Protein AF-A0A9D0CEQ3-F1 (afdb_monomer_lite)

Sequence (145 aa):
YLTNTSFLLAFLAFFGIQLQGTLYNYYYVILRNRFEGDTTSRIFENTTPKALPGENQKIVNSLFFLYQLLYGVFDKIIYALDKEAPKAKRFPKWFMTLISTFGLGFQLLIISLLLVLRLKEWIIPFFIGYTLLVFVFIFIRKVFV

Radius of gyration: 17.23 Å; chains: 1; bounding box: 45×39×46 Å

Secondary structure (DSSP, 8-state):
------HHHHHHHHHHHHHHHHHHHHHHHHHHHHTT---SS-S---SPPPPPTT--HHHHHHHHHHHHHHHHHHHHHHHHH-TTGGG-S---HHHHHHHGGGSHHHHHHHHHHHHHTT-GGGHHHHHHHHHHHHHHHHHHHHHH-

Structure (mmCIF, N/CA/C/O backbone):
data_AF-A0A9D0CEQ3-F1
#
_entry.id   AF-A0A9D0CEQ3-F1
#
loop_
_atom_site.group_PDB
_atom_site.id
_atom_site.type_symbol
_atom_site.label_atom_id
_atom_site.label_alt_id
_atom_site.label_comp_id
_atom_site.label_asym_id
_atom_site.label_entity_id
_atom_site.label_seq_id
_atom_site.pdbx_PDB_ins_code
_atom_site.Cartn_x
_atom_site.Cartn_y
_atom_site.Cartn_z
_atom_site.occupancy
_atom_site.B_iso_or_equiv
_atom_site.auth_seq_id
_atom_site.auth_comp_id
_atom_site.auth_asym_id
_atom_site.auth_atom_id
_atom_site.pdbx_PDB_model_num
ATOM 1 N N . TYR A 1 1 ? -13.639 10.649 26.540 1.00 48.50 1 TYR A N 1
ATOM 2 C CA . TYR A 1 1 ? -13.323 9.588 25.563 1.00 48.50 1 TYR A CA 1
ATOM 3 C C . TYR A 1 1 ? -14.455 9.505 24.545 1.00 48.50 1 TYR A C 1
ATOM 5 O O . TYR A 1 1 ? -15.588 9.311 24.955 1.00 48.50 1 TYR A O 1
ATOM 13 N N . LEU A 1 2 ? -14.189 9.745 23.252 1.00 54.75 2 LEU A N 1
ATOM 14 C CA . LEU A 1 2 ? -15.218 9.771 22.186 1.00 54.75 2 LEU A CA 1
ATOM 15 C C . LEU A 1 2 ? -15.614 8.371 21.670 1.00 54.75 2 LEU A C 1
ATOM 17 O O . LEU A 1 2 ? -16.651 8.244 21.011 1.00 54.75 2 LEU A O 1
ATOM 21 N N . THR A 1 3 ? -14.803 7.358 21.985 1.00 60.53 3 THR A N 1
ATOM 22 C CA . THR A 1 3 ? -14.986 5.932 21.674 1.00 60.53 3 THR A CA 1
ATOM 23 C C . THR A 1 3 ? -14.192 5.104 22.691 1.00 60.53 3 THR A C 1
ATOM 25 O O . THR A 1 3 ? -13.082 5.485 23.058 1.00 60.53 3 THR A O 1
ATOM 28 N N . ASN A 1 4 ? -14.748 3.980 23.150 1.00 67.31 4 ASN A N 1
ATOM 29 C CA . ASN A 1 4 ? -14.130 3.082 24.141 1.00 67.31 4 ASN A CA 1
ATOM 30 C C . ASN A 1 4 ? -13.251 2.002 23.471 1.00 67.31 4 ASN A C 1
ATOM 32 O O . ASN A 1 4 ? -13.170 0.861 23.922 1.00 67.31 4 ASN A O 1
ATOM 36 N N . THR A 1 5 ? -12.667 2.330 22.316 1.00 73.88 5 THR A N 1
ATOM 37 C CA . THR A 1 5 ? -11.969 1.357 21.476 1.00 73.88 5 THR A CA 1
ATOM 38 C C . THR A 1 5 ? -10.577 1.081 22.026 1.00 73.88 5 THR A C 1
ATOM 40 O O . THR A 1 5 ? -9.806 2.004 22.276 1.00 73.88 5 THR A O 1
ATOM 43 N N . SER A 1 6 ? -10.244 -0.202 22.182 1.00 86.56 6 SER A N 1
ATOM 44 C CA . SER A 1 6 ? -8.914 -0.631 22.614 1.00 86.56 6 SER A CA 1
ATOM 45 C C . SER A 1 6 ? -7.830 -0.094 21.676 1.00 86.56 6 SER A C 1
ATOM 47 O O . SER A 1 6 ? -7.941 -0.221 20.453 1.00 86.56 6 SER A O 1
ATOM 49 N N . PHE A 1 7 ? -6.749 0.441 22.250 1.00 87.25 7 PHE A N 1
ATOM 50 C CA . PHE A 1 7 ? -5.559 0.866 21.506 1.00 87.25 7 PHE A CA 1
ATOM 51 C C . PHE A 1 7 ? -5.022 -0.236 20.581 1.00 87.25 7 PHE A C 1
ATOM 53 O O . PHE A 1 7 ? -4.555 0.059 19.483 1.00 87.25 7 PHE A O 1
ATOM 60 N N . LEU A 1 8 ? -5.157 -1.506 20.979 1.00 90.44 8 LEU A N 1
ATOM 61 C CA . LEU A 1 8 ? -4.754 -2.645 20.157 1.00 90.44 8 LEU A CA 1
ATOM 62 C C . LEU A 1 8 ? -5.568 -2.739 18.859 1.00 90.44 8 LEU A C 1
ATOM 64 O O . LEU A 1 8 ? -5.005 -2.968 17.794 1.00 90.44 8 LEU A O 1
ATOM 68 N N . LEU A 1 9 ? -6.885 -2.528 18.927 1.00 91.06 9 LEU A N 1
ATOM 69 C CA . LEU A 1 9 ? -7.754 -2.563 17.747 1.00 91.06 9 LEU A CA 1
ATOM 70 C C . LEU A 1 9 ? -7.467 -1.388 16.810 1.00 91.06 9 LEU A C 1
ATOM 72 O O . LEU A 1 9 ? -7.466 -1.562 15.595 1.00 91.06 9 LEU A O 1
ATOM 76 N N . ALA A 1 10 ? -7.172 -0.211 17.365 1.00 91.56 10 ALA A N 1
ATOM 77 C CA . ALA A 1 10 ? -6.747 0.937 16.570 1.00 91.56 10 ALA A CA 1
ATOM 78 C C . ALA A 1 10 ? -5.421 0.658 15.843 1.00 91.56 10 ALA A C 1
ATOM 80 O O . ALA A 1 10 ? -5.307 0.936 14.650 1.00 91.56 10 ALA A O 1
ATOM 81 N N . PHE A 1 11 ? -4.449 0.046 16.528 1.00 93.19 11 PHE A N 1
ATOM 82 C CA . PHE A 1 11 ? -3.184 -0.362 15.917 1.00 93.19 11 PHE A CA 1
ATOM 83 C C . PHE A 1 11 ? -3.383 -1.412 14.815 1.00 93.19 11 PHE A C 1
ATOM 85 O O . PHE A 1 11 ? -2.815 -1.277 13.735 1.00 93.19 11 PHE A O 1
ATOM 92 N N . LEU A 1 12 ? -4.232 -2.420 15.043 1.00 94.19 12 LEU A N 1
ATOM 93 C CA . LEU A 1 12 ? -4.562 -3.431 14.032 1.00 94.19 12 LEU A CA 1
ATOM 94 C C . LEU A 1 12 ? -5.252 -2.824 12.806 1.00 94.19 12 LEU A C 1
ATOM 96 O O . LEU A 1 12 ? -4.898 -3.165 11.680 1.00 94.19 12 LEU A O 1
ATOM 100 N N . ALA A 1 13 ? -6.201 -1.907 13.002 1.00 94.62 13 ALA A N 1
ATOM 101 C CA . ALA A 1 13 ? -6.850 -1.205 11.898 1.00 94.62 13 ALA A CA 1
ATOM 102 C C . ALA A 1 13 ? -5.858 -0.337 11.116 1.00 94.62 13 ALA A C 1
ATOM 104 O O . ALA A 1 13 ? -5.871 -0.362 9.888 1.00 94.62 13 ALA A O 1
ATOM 105 N N . PHE A 1 14 ? -4.967 0.380 11.808 1.00 94.50 14 PHE A N 1
ATOM 106 C CA . PHE A 1 14 ? -3.899 1.149 11.171 1.00 94.50 14 PHE A CA 1
ATOM 107 C C . PHE A 1 14 ? -2.987 0.248 10.334 1.00 94.50 14 PHE A C 1
ATOM 109 O O . PHE A 1 14 ? -2.769 0.519 9.156 1.00 94.50 14 PHE A O 1
ATOM 116 N N . PHE A 1 15 ? -2.511 -0.855 10.913 1.00 95.12 15 PHE A N 1
ATOM 117 C CA . PHE A 1 15 ? -1.677 -1.826 10.210 1.00 95.12 15 PHE A CA 1
ATOM 118 C C . PHE A 1 15 ? -2.395 -2.397 8.978 1.00 95.12 15 PHE A C 1
ATOM 120 O O . PHE A 1 15 ? -1.807 -2.502 7.904 1.00 95.12 15 PHE A O 1
ATOM 127 N N . GLY A 1 16 ? -3.683 -2.714 9.117 1.00 95.62 16 GLY A N 1
ATOM 128 C CA . GLY A 1 16 ? -4.530 -3.202 8.036 1.00 95.62 16 GLY A CA 1
ATOM 129 C C . GLY A 1 16 ? -4.698 -2.204 6.892 1.00 95.62 16 GLY A C 1
ATOM 130 O O . GLY A 1 16 ? -4.491 -2.563 5.735 1.00 95.62 16 GLY A O 1
ATOM 131 N N . ILE A 1 17 ? -5.005 -0.941 7.202 1.00 95.50 17 ILE A N 1
ATOM 132 C CA . ILE A 1 17 ? -5.122 0.145 6.213 1.00 95.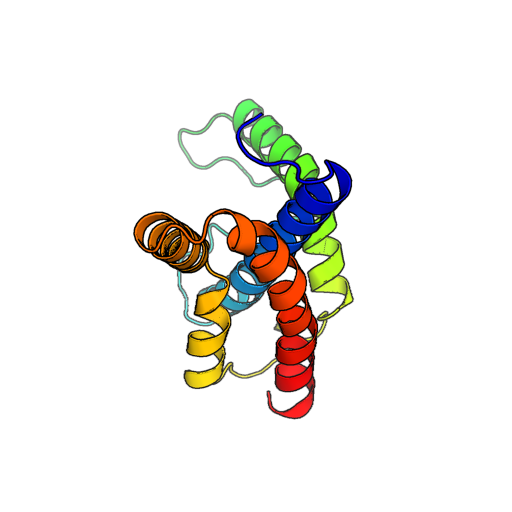50 17 ILE A CA 1
ATOM 133 C C . ILE A 1 17 ? -3.812 0.325 5.446 1.00 95.50 17 ILE A C 1
ATOM 135 O O . ILE A 1 17 ? -3.846 0.445 4.219 1.00 95.50 17 ILE A O 1
ATOM 139 N N . GLN A 1 18 ? -2.672 0.299 6.145 1.00 95.81 18 GLN A N 1
ATOM 140 C CA . GLN A 1 18 ? -1.364 0.413 5.499 1.00 95.81 18 GLN A CA 1
ATOM 141 C C . GLN A 1 18 ? -1.087 -0.770 4.577 1.00 95.81 18 GLN A C 1
ATOM 143 O O . GLN A 1 18 ? -0.689 -0.578 3.432 1.00 95.81 18 GLN A O 1
ATOM 148 N N . LEU A 1 19 ? -1.384 -1.992 5.021 1.00 95.62 19 LEU A N 1
ATOM 149 C CA . LEU A 1 19 ? -1.204 -3.187 4.201 1.00 95.62 19 LEU A CA 1
ATOM 150 C C . LEU A 1 19 ? -2.085 -3.168 2.937 1.00 95.62 19 LEU A C 1
ATOM 152 O O . LEU A 1 19 ? -1.614 -3.505 1.851 1.00 95.62 19 LEU A O 1
ATOM 156 N N . GLN A 1 20 ? -3.346 -2.744 3.066 1.00 96.75 20 GLN A N 1
ATOM 157 C CA . GLN A 1 20 ? -4.271 -2.558 1.942 1.00 96.75 20 GLN A CA 1
ATOM 158 C C . GLN A 1 20 ? -3.723 -1.535 0.937 1.00 96.75 20 GLN A C 1
ATOM 160 O O . GLN A 1 20 ? -3.633 -1.826 -0.258 1.00 96.75 20 GLN A O 1
ATOM 165 N N . GLY A 1 21 ? -3.308 -0.361 1.424 1.00 95.31 21 GLY A N 1
ATOM 166 C CA . GLY A 1 21 ? -2.748 0.708 0.597 1.00 95.31 21 GLY A CA 1
ATOM 167 C C . GLY A 1 21 ? -1.463 0.284 -0.115 1.00 95.31 21 GLY A C 1
ATOM 168 O O . GLY A 1 21 ? -1.292 0.565 -1.303 1.00 95.31 21 GLY A O 1
ATOM 169 N N . THR A 1 22 ? -0.591 -0.468 0.559 1.00 94.62 22 THR A N 1
ATOM 170 C CA . THR A 1 22 ? 0.616 -1.028 -0.058 1.00 94.62 22 THR A CA 1
ATOM 171 C C . THR A 1 22 ? 0.281 -2.035 -1.155 1.00 94.62 22 THR A C 1
ATOM 173 O O . THR A 1 22 ? 0.906 -1.984 -2.212 1.00 94.62 22 THR A O 1
ATOM 176 N N . LEU A 1 23 ? -0.722 -2.907 -0.980 1.00 94.88 23 LEU A N 1
ATOM 177 C CA . LEU A 1 23 ? -1.151 -3.821 -2.050 1.00 94.88 23 LEU A CA 1
ATOM 178 C C . LEU A 1 23 ? -1.659 -3.052 -3.276 1.00 94.88 23 LEU A C 1
ATOM 180 O O . LEU A 1 23 ? -1.275 -3.365 -4.406 1.00 94.88 23 LEU A O 1
ATOM 184 N N . TYR A 1 24 ? -2.498 -2.036 -3.053 1.00 94.75 24 TYR A N 1
ATOM 185 C CA . TYR A 1 24 ? -2.966 -1.144 -4.112 1.00 94.75 24 TYR A CA 1
ATOM 186 C C . TYR A 1 24 ? -1.785 -0.522 -4.864 1.00 94.75 24 TYR A C 1
ATOM 188 O O . TYR A 1 24 ? -1.678 -0.665 -6.085 1.00 94.75 24 TYR A O 1
ATOM 196 N N . ASN A 1 25 ? -0.856 0.100 -4.134 1.00 92.56 25 ASN A N 1
ATOM 197 C CA . ASN A 1 25 ? 0.320 0.732 -4.721 1.00 92.56 25 ASN A CA 1
ATOM 198 C C . ASN A 1 25 ? 1.159 -0.277 -5.506 1.00 92.56 25 ASN A C 1
ATOM 200 O O . ASN A 1 25 ? 1.541 0.009 -6.638 1.00 92.56 25 ASN A O 1
ATOM 204 N N . TYR A 1 26 ? 1.383 -1.471 -4.961 1.00 91.50 26 TYR A N 1
ATOM 205 C CA . TYR A 1 26 ? 2.185 -2.509 -5.594 1.00 91.50 26 TYR A CA 1
ATOM 206 C C . TYR A 1 26 ? 1.665 -2.877 -6.991 1.00 91.50 26 TYR A C 1
ATOM 208 O O . TYR A 1 26 ? 2.407 -2.790 -7.973 1.00 91.50 26 TYR A O 1
ATOM 216 N N . TYR A 1 27 ? 0.373 -3.193 -7.125 1.00 91.50 27 TYR A N 1
ATOM 217 C CA . TYR A 1 27 ? -0.203 -3.537 -8.430 1.00 91.50 27 TYR A CA 1
ATOM 2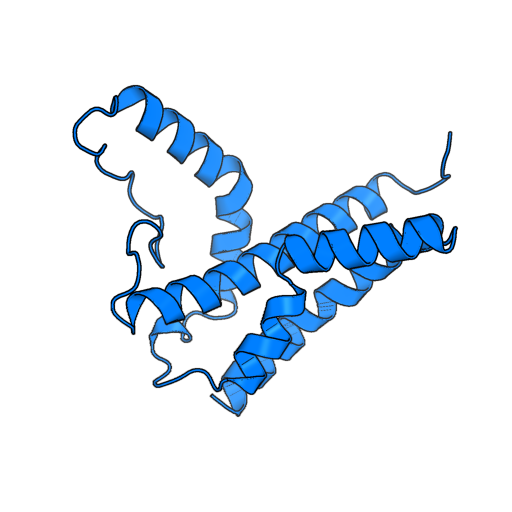18 C C . TYR A 1 27 ? -0.256 -2.352 -9.396 1.00 91.50 27 TYR A C 1
ATOM 220 O O . TYR A 1 27 ? 0.027 -2.515 -10.586 1.00 91.50 27 TYR A O 1
ATOM 228 N N . TYR A 1 28 ? -0.554 -1.146 -8.909 1.00 89.19 28 TYR A N 1
ATOM 229 C CA . TYR A 1 28 ? -0.593 0.049 -9.756 1.00 89.19 28 TYR A CA 1
ATOM 230 C C . TYR A 1 28 ? 0.794 0.514 -10.214 1.00 89.19 28 TYR A C 1
ATOM 232 O O . TYR A 1 28 ? 0.924 1.032 -11.323 1.00 89.19 28 TYR A O 1
ATOM 240 N N . VAL A 1 29 ? 1.845 0.337 -9.410 1.00 87.81 29 VAL A N 1
ATOM 241 C CA . VAL A 1 29 ? 3.233 0.601 -9.827 1.00 87.81 29 VAL A CA 1
ATOM 242 C C . VAL A 1 29 ? 3.654 -0.386 -10.917 1.00 87.81 29 VAL A C 1
ATOM 244 O O . VAL A 1 29 ? 4.227 0.040 -11.922 1.00 87.81 29 VAL A O 1
ATOM 247 N N . ILE A 1 30 ? 3.317 -1.676 -10.781 1.00 87.12 30 ILE A N 1
ATOM 248 C CA . ILE A 1 30 ? 3.582 -2.679 -11.828 1.00 87.12 30 ILE A CA 1
ATOM 249 C C . ILE A 1 30 ? 2.834 -2.318 -13.115 1.00 87.12 30 ILE A C 1
ATOM 251 O O . ILE A 1 30 ? 3.411 -2.390 -14.198 1.00 87.12 30 ILE A O 1
ATOM 255 N N . LEU A 1 31 ? 1.566 -1.908 -13.016 1.00 86.12 31 LEU A N 1
ATOM 256 C CA . LEU A 1 31 ? 0.781 -1.496 -14.178 1.00 86.12 31 LEU A CA 1
ATOM 257 C C . LEU A 1 31 ? 1.415 -0.287 -14.886 1.00 86.12 31 LEU A C 1
ATOM 259 O O . LEU A 1 31 ? 1.622 -0.340 -16.095 1.00 86.12 31 LEU A O 1
ATOM 263 N N . ARG A 1 32 ? 1.766 0.776 -14.149 1.00 83.25 32 ARG A N 1
ATOM 264 C CA . ARG A 1 32 ? 2.363 2.001 -14.716 1.00 83.25 32 ARG A CA 1
ATOM 265 C C . ARG A 1 32 ? 3.694 1.742 -15.416 1.00 83.25 32 ARG A C 1
ATOM 267 O O . ARG A 1 32 ? 3.877 2.211 -16.533 1.00 83.25 32 ARG A O 1
ATOM 274 N N . ASN A 1 33 ? 4.564 0.931 -14.810 1.00 80.44 33 ASN A N 1
ATOM 275 C CA . ASN A 1 33 ? 5.851 0.560 -15.407 1.00 80.44 33 ASN A CA 1
ATOM 276 C C . ASN A 1 33 ? 5.696 -0.220 -16.728 1.00 80.44 33 ASN A C 1
ATOM 278 O O . ASN A 1 33 ? 6.600 -0.192 -17.553 1.00 80.44 33 ASN A O 1
ATOM 282 N N . ARG A 1 34 ? 4.568 -0.912 -16.956 1.00 77.81 34 ARG A N 1
ATOM 283 C CA . ARG A 1 34 ? 4.317 -1.644 -18.213 1.00 77.81 34 ARG A CA 1
ATOM 284 C C . ARG A 1 34 ? 3.750 -0.786 -19.339 1.00 77.81 34 ARG A C 1
ATOM 286 O O . ARG A 1 34 ? 3.935 -1.140 -20.495 1.00 77.81 34 ARG A O 1
ATOM 293 N N . PHE A 1 35 ? 3.016 0.273 -19.013 1.00 75.88 35 PHE A N 1
ATOM 294 C CA . PHE A 1 35 ? 2.331 1.122 -19.995 1.00 75.88 35 PHE A CA 1
ATOM 295 C C . PHE A 1 35 ? 3.073 2.439 -20.252 1.00 75.88 35 PHE A C 1
ATOM 297 O O . PHE A 1 35 ? 2.434 3.419 -20.618 1.00 75.88 35 PHE A O 1
ATOM 304 N N . GLU A 1 36 ? 4.393 2.468 -20.026 1.00 66.62 36 GLU A N 1
ATOM 305 C CA . GLU A 1 36 ? 5.235 3.668 -20.191 1.00 66.62 36 GLU A CA 1
ATOM 306 C C . GLU A 1 36 ? 4.673 4.896 -19.450 1.00 66.62 36 GLU A C 1
ATOM 308 O O . GLU A 1 36 ? 4.797 6.038 -19.888 1.00 66.62 36 GLU A O 1
ATOM 313 N N . GLY A 1 37 ? 4.014 4.654 -18.312 1.00 59.88 37 GLY A N 1
ATOM 314 C CA . GLY A 1 37 ? 3.581 5.716 -17.415 1.00 59.88 37 GLY A CA 1
ATOM 315 C C . GLY A 1 37 ? 4.760 6.308 -16.643 1.00 59.88 37 GLY A C 1
ATOM 316 O O . GLY A 1 37 ? 5.915 5.941 -16.841 1.00 59.88 37 GLY A O 1
ATOM 317 N N . ASP A 1 38 ? 4.458 7.199 -15.702 1.00 60.88 38 ASP A N 1
ATOM 318 C CA . ASP A 1 38 ? 5.480 7.794 -14.842 1.00 60.88 38 ASP A CA 1
ATOM 319 C C . ASP A 1 38 ? 6.253 6.723 -14.038 1.00 60.88 38 ASP A C 1
ATOM 321 O O . ASP A 1 38 ? 5.659 5.930 -13.297 1.00 60.88 38 ASP A O 1
ATOM 325 N N . THR A 1 39 ? 7.581 6.712 -14.191 1.00 62.16 39 THR A N 1
ATOM 326 C CA . THR A 1 39 ? 8.514 5.788 -13.529 1.00 62.16 39 THR A CA 1
ATOM 327 C C . THR A 1 39 ? 9.145 6.369 -12.262 1.00 62.16 39 THR A C 1
ATOM 329 O O . THR A 1 39 ? 10.085 5.778 -11.730 1.00 62.16 39 THR A O 1
ATOM 332 N N . THR A 1 40 ? 8.663 7.512 -11.760 1.00 64.25 40 THR A N 1
ATOM 333 C CA . THR A 1 40 ? 9.099 8.076 -10.466 1.00 64.25 40 THR A CA 1
ATOM 334 C C . THR A 1 40 ? 8.945 7.082 -9.313 1.00 64.25 40 THR A C 1
ATOM 336 O O . THR A 1 40 ? 9.787 7.046 -8.421 1.00 64.25 40 THR A O 1
ATOM 339 N N . SER A 1 41 ? 7.900 6.244 -9.341 1.00 62.62 41 SER A N 1
ATOM 340 C CA . SER A 1 41 ? 7.693 5.141 -8.391 1.00 62.62 41 SER A CA 1
ATOM 341 C C . SER A 1 41 ? 8.259 3.828 -8.938 1.00 62.62 41 SER A C 1
ATOM 343 O O . SER A 1 41 ? 7.852 3.371 -10.015 1.00 62.62 41 SER A O 1
AT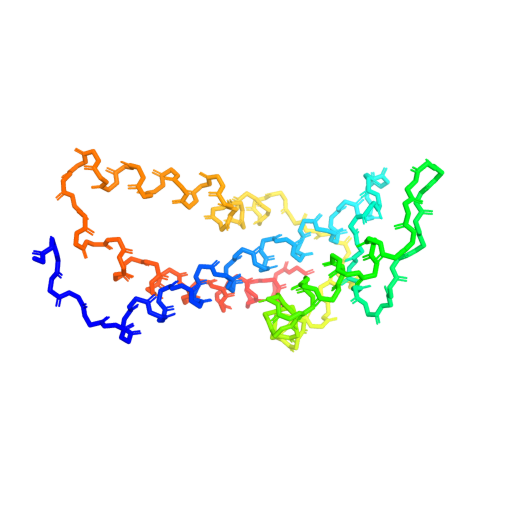OM 345 N N . ARG A 1 42 ? 9.141 3.167 -8.185 1.00 68.88 42 ARG A N 1
ATOM 346 C CA . ARG A 1 42 ? 9.753 1.894 -8.591 1.00 68.88 42 ARG A CA 1
ATOM 347 C C . ARG A 1 42 ? 9.047 0.718 -7.929 1.00 68.88 42 ARG A C 1
ATOM 349 O O . ARG A 1 42 ? 8.613 0.786 -6.787 1.00 68.88 42 ARG A O 1
ATOM 356 N N . ILE A 1 43 ? 8.974 -0.406 -8.647 1.00 62.81 43 ILE A N 1
ATOM 357 C CA . ILE A 1 43 ? 8.448 -1.675 -8.099 1.00 62.81 43 ILE A CA 1
ATOM 358 C C . ILE A 1 43 ? 9.312 -2.146 -6.915 1.00 62.81 43 ILE A C 1
ATOM 360 O O . ILE A 1 43 ? 8.818 -2.790 -5.994 1.00 62.81 43 ILE A O 1
ATOM 364 N N . PHE A 1 44 ? 10.604 -1.807 -6.944 1.00 66.12 44 PHE A N 1
ATOM 365 C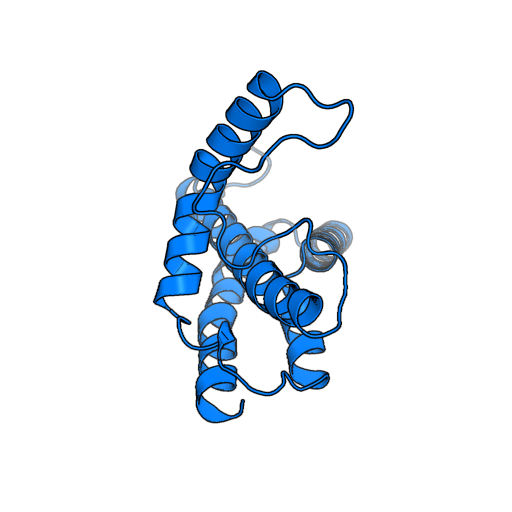 CA . PHE A 1 44 ? 11.566 -2.111 -5.896 1.00 66.12 44 PHE A CA 1
ATOM 366 C C . PHE A 1 44 ? 12.250 -0.827 -5.418 1.00 66.12 44 PHE A C 1
ATOM 368 O O . PHE A 1 44 ? 13.157 -0.316 -6.074 1.00 66.12 44 PHE A O 1
ATOM 375 N N . GLU A 1 45 ? 11.859 -0.341 -4.244 1.00 66.94 45 GLU A N 1
ATOM 376 C CA . GLU A 1 45 ? 12.479 0.804 -3.561 1.00 66.94 45 GLU A CA 1
ATOM 377 C C . GLU A 1 45 ? 13.636 0.343 -2.648 1.00 66.94 45 GLU A C 1
ATOM 379 O O . GLU A 1 45 ? 13.689 0.626 -1.452 1.00 66.94 45 GLU A O 1
ATOM 384 N N . ASN A 1 46 ? 14.571 -0.434 -3.207 1.00 63.00 46 ASN A N 1
ATOM 385 C CA . ASN A 1 46 ? 15.676 -1.038 -2.443 1.00 63.00 46 ASN A CA 1
ATOM 386 C C . ASN A 1 46 ? 16.932 -0.159 -2.382 1.00 63.00 46 ASN A C 1
ATOM 388 O O . ASN A 1 46 ? 17.821 -0.407 -1.570 1.00 63.00 46 ASN A O 1
ATOM 392 N N . THR A 1 47 ? 17.027 0.845 -3.249 1.00 69.62 47 THR A N 1
ATOM 393 C CA . THR A 1 47 ? 18.181 1.741 -3.346 1.00 69.62 47 THR A CA 1
ATOM 394 C C . THR A 1 47 ? 17.720 3.181 -3.282 1.00 69.62 47 THR A C 1
ATOM 396 O O . THR A 1 47 ? 16.703 3.534 -3.876 1.00 69.62 47 THR A O 1
ATOM 399 N N . THR A 1 48 ? 18.474 4.031 -2.590 1.00 76.06 48 THR A N 1
ATOM 400 C CA . THR A 1 48 ? 18.157 5.457 -2.506 1.00 76.06 48 THR A CA 1
ATOM 401 C C . THR A 1 48 ? 18.125 6.072 -3.908 1.00 76.06 48 THR A C 1
ATOM 403 O O . THR A 1 48 ? 19.063 5.852 -4.683 1.00 76.06 48 THR A O 1
ATOM 406 N N . PRO A 1 49 ? 17.060 6.804 -4.277 1.00 80.81 49 PRO A N 1
ATOM 407 C CA . PRO A 1 49 ? 16.982 7.429 -5.586 1.00 80.81 49 PRO A CA 1
ATOM 408 C C . PRO A 1 49 ? 18.016 8.554 -5.715 1.00 80.81 49 PRO A C 1
ATOM 410 O O . PRO A 1 49 ? 18.400 9.208 -4.739 1.00 80.81 49 PRO A O 1
ATOM 413 N N . LYS A 1 50 ? 18.464 8.785 -6.949 1.00 83.88 50 LYS A N 1
ATOM 414 C CA . LYS A 1 50 ? 19.264 9.961 -7.286 1.00 83.88 50 LYS A CA 1
ATOM 415 C C . LYS A 1 50 ? 18.325 11.161 -7.388 1.00 83.88 50 LYS A C 1
ATOM 417 O O . LYS A 1 50 ? 17.319 11.076 -8.086 1.00 83.88 50 LYS A O 1
ATOM 422 N N . ALA A 1 51 ? 18.663 12.241 -6.695 1.00 85.69 51 ALA A N 1
ATOM 423 C CA . ALA A 1 51 ? 17.914 13.490 -6.723 1.00 85.69 51 ALA A CA 1
ATOM 424 C C . ALA A 1 51 ? 17.779 14.018 -8.161 1.00 85.69 51 ALA A C 1
ATOM 426 O O . ALA A 1 51 ? 18.740 13.961 -8.942 1.00 85.69 51 ALA A O 1
ATOM 427 N N . LEU A 1 52 ? 16.592 14.517 -8.508 1.00 86.38 52 LEU A N 1
ATOM 428 C CA . LEU A 1 52 ? 16.344 15.147 -9.801 1.00 86.38 52 LEU A CA 1
ATOM 429 C C . LEU A 1 52 ? 17.091 16.490 -9.903 1.00 86.38 52 LEU A C 1
ATOM 431 O O . LEU A 1 52 ? 17.494 17.062 -8.885 1.00 86.38 52 LEU A O 1
ATOM 435 N N . PRO A 1 53 ? 17.298 17.025 -11.121 1.00 84.88 53 PRO A N 1
ATOM 436 C CA . PRO A 1 53 ? 17.885 18.351 -11.288 1.00 84.88 53 PRO A CA 1
ATOM 437 C C . PRO A 1 53 ? 17.110 19.406 -10.482 1.00 84.88 53 PRO A C 1
ATOM 439 O O . PRO A 1 53 ? 15.918 19.600 -10.697 1.00 84.88 53 PRO A O 1
ATOM 442 N N . GLY A 1 54 ? 17.792 20.077 -9.549 1.00 86.94 54 GLY A N 1
ATOM 443 C CA . GLY A 1 54 ? 17.193 21.067 -8.643 1.00 86.94 54 GLY A CA 1
ATOM 444 C C . GLY A 1 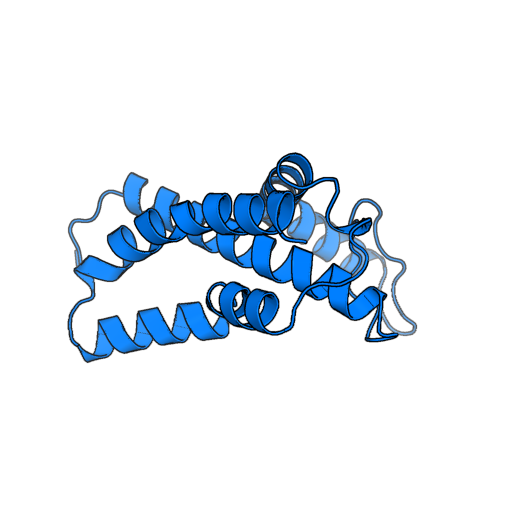54 ? 16.862 20.550 -7.237 1.00 86.94 54 GLY A C 1
ATOM 445 O O . GLY A 1 54 ? 16.585 21.355 -6.351 1.00 86.94 54 GLY A O 1
ATOM 446 N N . GLU A 1 55 ? 16.952 19.243 -6.985 1.00 89.88 55 GLU A N 1
ATOM 447 C CA . GLU A 1 55 ? 16.724 18.652 -5.664 1.00 89.88 55 GLU A CA 1
ATOM 448 C C . GLU A 1 55 ? 18.028 18.445 -4.877 1.00 89.88 55 GLU A C 1
ATOM 450 O O . GLU A 1 55 ? 19.100 18.181 -5.425 1.00 89.88 55 GLU A O 1
ATOM 455 N N . ASN A 1 56 ? 17.943 18.520 -3.545 1.00 90.62 56 ASN A N 1
ATOM 456 C CA . ASN A 1 56 ? 19.081 18.263 -2.667 1.00 90.62 56 ASN A CA 1
ATOM 457 C C . ASN A 1 56 ? 19.141 16.783 -2.262 1.00 90.62 56 ASN A C 1
ATOM 459 O O . ASN A 1 56 ? 18.262 16.292 -1.552 1.00 90.62 56 ASN A O 1
ATOM 463 N N . GLN A 1 57 ? 20.235 16.100 -2.611 1.00 91.31 57 GLN A N 1
ATOM 464 C CA . GLN A 1 57 ? 20.430 14.683 -2.289 1.00 91.31 57 GLN A CA 1
ATOM 465 C C . GLN A 1 57 ? 20.347 14.374 -0.786 1.00 91.31 57 GLN A C 1
ATOM 467 O O . GLN A 1 57 ? 19.857 13.312 -0.415 1.00 91.31 57 GLN A O 1
ATOM 472 N N . LYS A 1 58 ? 20.771 15.281 0.106 1.00 91.88 58 LYS A N 1
ATOM 473 C CA . LYS A 1 58 ? 20.639 15.066 1.559 1.00 91.88 58 LYS A CA 1
ATOM 474 C C . LYS A 1 58 ? 19.172 14.983 1.981 1.00 91.88 58 LYS A C 1
ATOM 476 O O . LYS A 1 58 ? 18.828 14.129 2.789 1.00 91.88 58 LYS A O 1
ATOM 481 N N . ILE A 1 59 ? 18.318 15.839 1.416 1.00 92.06 59 ILE A N 1
ATOM 482 C CA . ILE A 1 59 ? 16.876 15.834 1.697 1.00 92.06 59 ILE A CA 1
ATOM 483 C C . ILE A 1 59 ? 16.253 14.557 1.140 1.00 92.06 59 ILE A C 1
ATOM 485 O O . ILE A 1 59 ? 15.537 13.871 1.863 1.00 92.06 59 ILE A O 1
ATOM 489 N N . VAL A 1 60 ? 16.590 14.193 -0.099 1.00 89.81 60 VAL A N 1
ATOM 490 C CA . VAL A 1 60 ? 16.121 12.950 -0.730 1.00 89.81 60 VAL A CA 1
ATOM 491 C C . VAL A 1 60 ? 16.501 11.726 0.108 1.00 89.81 60 VAL A C 1
ATOM 493 O O . VAL A 1 60 ? 15.652 10.877 0.361 1.00 89.81 60 VAL A O 1
ATOM 496 N N . ASN A 1 61 ? 17.733 11.661 0.621 1.00 91.56 61 ASN A N 1
ATOM 497 C CA . ASN A 1 61 ? 18.173 10.572 1.495 1.00 91.56 61 ASN A CA 1
ATOM 498 C C . ASN A 1 61 ? 17.351 10.504 2.790 1.00 91.56 61 ASN A C 1
ATOM 500 O O . ASN A 1 61 ? 16.935 9.419 3.189 1.00 91.56 61 ASN A O 1
ATOM 504 N N . SER A 1 62 ? 17.096 11.646 3.435 1.00 91.44 62 SER A N 1
ATOM 505 C CA . SER A 1 62 ? 16.294 11.705 4.664 1.00 91.44 62 SER A CA 1
ATOM 506 C C . SER A 1 62 ? 14.838 11.300 4.426 1.00 91.44 62 SER A C 1
ATOM 508 O O . SER A 1 62 ? 14.278 10.531 5.207 1.00 91.44 62 SER A O 1
ATOM 510 N N . LEU A 1 63 ? 14.229 11.774 3.336 1.00 91.50 63 LEU A N 1
ATOM 511 C CA . LEU A 1 63 ? 12.865 11.403 2.952 1.00 91.50 63 LEU A CA 1
ATOM 512 C C . LEU A 1 63 ? 12.768 9.913 2.619 1.00 91.50 63 LEU A C 1
ATOM 514 O O . LEU A 1 63 ? 11.836 9.245 3.061 1.00 91.50 63 LEU A O 1
ATOM 518 N N . PHE A 1 64 ? 13.754 9.374 1.901 1.00 89.06 64 PHE A N 1
ATOM 519 C CA . PHE A 1 64 ? 13.813 7.952 1.580 1.00 89.06 64 PHE A CA 1
ATOM 520 C C . PHE A 1 64 ? 14.013 7.080 2.826 1.00 89.06 64 PHE A C 1
ATOM 522 O O . PHE A 1 64 ? 13.387 6.030 2.952 1.00 89.06 64 PHE A O 1
ATOM 529 N N . PHE A 1 65 ? 14.830 7.526 3.784 1.00 91.25 65 PHE A N 1
ATOM 530 C CA . PHE A 1 65 ? 14.976 6.845 5.069 1.00 91.25 65 PHE A CA 1
ATOM 531 C C . PHE A 1 65 ? 13.651 6.809 5.842 1.00 91.25 65 PHE A C 1
ATOM 533 O O . PHE A 1 65 ? 13.249 5.751 6.325 1.00 91.25 65 PHE A O 1
ATOM 540 N N . LEU A 1 66 ? 12.938 7.940 5.914 1.00 92.31 66 LEU A N 1
ATOM 541 C CA . LEU A 1 66 ? 11.622 8.004 6.553 1.00 92.31 66 LEU A CA 1
ATOM 542 C C . LEU A 1 66 ? 10.612 7.091 5.845 1.00 92.31 66 LEU A C 1
ATOM 544 O O . LEU A 1 66 ? 9.860 6.377 6.504 1.00 92.31 66 LEU A O 1
ATOM 548 N N . TYR A 1 67 ? 10.632 7.064 4.513 1.00 90.81 67 TYR A N 1
ATOM 549 C CA . TYR A 1 67 ? 9.829 6.135 3.725 1.00 90.81 67 TYR A CA 1
ATOM 550 C C . TYR A 1 67 ? 10.130 4.676 4.090 1.00 90.81 67 TYR A C 1
ATOM 552 O O . TYR A 1 67 ? 9.210 3.931 4.422 1.00 90.81 67 TYR A O 1
ATOM 560 N N . GLN A 1 68 ? 11.404 4.268 4.098 1.00 89.50 68 GLN A N 1
ATOM 561 C CA . GLN A 1 68 ? 11.788 2.898 4.453 1.00 89.50 68 GLN A CA 1
ATOM 562 C C . GLN A 1 68 ? 11.381 2.527 5.881 1.00 89.50 68 GLN A C 1
ATOM 564 O O . GLN A 1 68 ? 10.953 1.395 6.109 1.00 89.50 68 GLN A O 1
ATOM 569 N N . LEU A 1 69 ? 11.488 3.462 6.826 1.00 90.56 69 LEU A N 1
ATOM 570 C CA . LEU A 1 69 ? 11.080 3.251 8.213 1.00 90.56 69 LEU A CA 1
ATOM 571 C C . LEU A 1 69 ? 9.568 3.003 8.330 1.00 90.56 69 LEU A C 1
ATOM 573 O O . LEU A 1 69 ? 9.150 2.105 9.056 1.00 90.56 69 LEU A O 1
ATOM 577 N N . LEU A 1 70 ? 8.758 3.794 7.621 1.00 90.94 70 LEU A N 1
ATOM 578 C CA . LEU A 1 70 ? 7.297 3.757 7.727 1.00 90.94 70 LEU A CA 1
ATOM 579 C C . LEU A 1 70 ? 6.661 2.648 6.879 1.00 90.94 70 LEU A C 1
ATOM 581 O O . LEU A 1 70 ? 5.750 1.968 7.346 1.00 90.94 70 LEU A O 1
ATOM 585 N N . TYR A 1 71 ? 7.134 2.461 5.646 1.00 90.31 71 TYR A N 1
ATOM 586 C CA . TYR A 1 71 ? 6.493 1.602 4.643 1.00 90.31 71 TYR A CA 1
ATOM 587 C C . TYR A 1 71 ? 7.275 0.328 4.335 1.00 90.31 71 TYR A C 1
ATOM 589 O O . TYR A 1 71 ? 6.689 -0.661 3.897 1.00 90.31 71 TYR A O 1
ATOM 597 N N . GLY A 1 72 ? 8.577 0.289 4.632 1.00 89.31 72 GLY A N 1
ATOM 598 C CA . GLY A 1 72 ? 9.445 -0.814 4.218 1.00 89.31 72 GLY A CA 1
ATOM 599 C C . GLY A 1 72 ? 9.026 -2.185 4.758 1.00 89.31 72 GLY A C 1
ATOM 600 O O . GLY A 1 72 ? 9.262 -3.198 4.101 1.00 89.31 72 GLY A O 1
ATOM 601 N N . VAL A 1 73 ? 8.384 -2.248 5.930 1.00 92.00 73 VAL A N 1
ATOM 602 C CA . VAL A 1 73 ? 7.826 -3.504 6.465 1.00 92.00 73 VAL A CA 1
ATOM 603 C C . VAL A 1 73 ? 6.639 -3.974 5.623 1.00 92.00 73 VAL A C 1
ATOM 605 O O . VAL A 1 73 ? 6.602 -5.138 5.226 1.00 92.00 73 VAL A O 1
ATOM 608 N N . PHE A 1 74 ? 5.701 -3.081 5.307 1.00 94.00 74 PHE A N 1
ATOM 609 C CA . PHE A 1 74 ? 4.517 -3.402 4.508 1.00 94.00 74 PHE A CA 1
ATOM 610 C C . PHE A 1 74 ? 4.897 -3.807 3.083 1.00 94.00 74 PHE A C 1
ATOM 612 O O . PHE A 1 74 ? 4.407 -4.823 2.588 1.00 94.00 74 PHE A O 1
ATOM 619 N N . ASP A 1 75 ? 5.837 -3.086 2.465 1.00 91.12 75 ASP A N 1
ATOM 620 C CA . ASP A 1 75 ? 6.351 -3.396 1.126 1.00 91.12 75 ASP A CA 1
ATOM 621 C C . ASP A 1 75 ? 6.960 -4.800 1.084 1.00 91.12 75 ASP A C 1
ATOM 623 O O . ASP A 1 75 ? 6.662 -5.595 0.189 1.00 91.12 75 ASP A O 1
ATOM 627 N N . LYS A 1 76 ? 7.763 -5.152 2.098 1.00 90.75 76 LYS A N 1
ATOM 628 C CA . LYS A 1 76 ? 8.351 -6.493 2.230 1.00 90.75 76 LYS A CA 1
ATOM 629 C C . LYS A 1 76 ? 7.292 -7.573 2.421 1.00 90.75 76 LYS A C 1
ATOM 631 O O . LYS A 1 76 ? 7.441 -8.645 1.840 1.00 90.75 76 LYS A O 1
ATOM 636 N N . ILE A 1 77 ? 6.246 -7.315 3.210 1.00 93.25 77 ILE A N 1
ATOM 637 C CA . ILE A 1 77 ? 5.144 -8.267 3.418 1.00 93.25 77 ILE A CA 1
ATOM 638 C C . ILE A 1 77 ? 4.417 -8.521 2.098 1.00 93.25 77 ILE A C 1
ATOM 640 O O . ILE A 1 77 ? 4.299 -9.674 1.685 1.00 93.25 77 ILE A O 1
ATOM 644 N N . ILE A 1 78 ? 3.969 -7.468 1.410 1.00 93.31 78 ILE A N 1
ATOM 645 C CA . ILE A 1 78 ? 3.239 -7.604 0.143 1.00 93.31 78 ILE A CA 1
ATOM 646 C C . ILE A 1 78 ? 4.107 -8.279 -0.915 1.00 93.31 78 ILE A C 1
ATOM 648 O O . ILE A 1 78 ? 3.655 -9.228 -1.557 1.00 93.31 78 ILE A O 1
ATOM 652 N N . TYR A 1 79 ? 5.373 -7.874 -1.036 1.00 89.38 79 TYR A N 1
ATOM 653 C CA . TYR A 1 79 ? 6.300 -8.537 -1.942 1.00 89.38 79 TYR A CA 1
ATOM 654 C C . TYR A 1 79 ? 6.479 -10.014 -1.590 1.00 89.38 79 TYR A C 1
ATOM 656 O O . TYR A 1 79 ? 6.441 -10.860 -2.475 1.00 89.38 79 TYR A O 1
ATOM 664 N N . ALA A 1 80 ? 6.640 -10.364 -0.312 1.00 89.81 80 ALA A N 1
ATOM 665 C CA . ALA A 1 80 ? 6.791 -11.756 0.103 1.00 89.81 80 ALA A CA 1
ATOM 666 C C . ALA A 1 80 ? 5.550 -12.604 -0.212 1.00 89.81 80 ALA A C 1
ATOM 668 O O . ALA A 1 80 ? 5.698 -13.753 -0.635 1.00 89.81 80 ALA A O 1
ATOM 669 N N . LEU A 1 81 ? 4.350 -12.040 -0.044 1.00 90.62 81 LEU A N 1
ATOM 670 C CA . LEU A 1 81 ? 3.085 -12.697 -0.375 1.00 90.62 81 LEU A CA 1
ATOM 671 C C . LEU A 1 81 ? 2.896 -12.865 -1.890 1.00 90.62 81 LEU A C 1
ATOM 673 O O . LEU A 1 81 ? 2.295 -13.853 -2.336 1.00 90.62 81 LEU A O 1
ATOM 677 N N . ASP A 1 82 ? 3.424 -11.927 -2.677 1.00 89.69 82 ASP A N 1
ATOM 678 C CA . ASP A 1 82 ? 3.214 -11.835 -4.115 1.00 89.69 82 ASP A CA 1
ATOM 679 C C . ASP A 1 82 ? 4.475 -11.478 -4.923 1.00 89.69 82 ASP A C 1
ATOM 681 O O . ASP A 1 82 ? 4.538 -10.476 -5.633 1.00 89.69 82 ASP A O 1
ATOM 685 N N . LYS A 1 83 ? 5.483 -12.352 -4.871 1.00 86.69 83 LYS A N 1
ATOM 686 C CA . LYS A 1 83 ? 6.747 -12.148 -5.602 1.00 86.69 83 LYS A CA 1
ATOM 687 C C . LYS A 1 83 ? 6.606 -12.227 -7.125 1.00 86.69 83 LYS A C 1
ATOM 689 O O . LYS A 1 83 ? 7.497 -11.790 -7.851 1.00 86.69 83 LYS A O 1
ATOM 694 N N . GLU A 1 84 ? 5.532 -12.839 -7.620 1.00 84.75 84 GLU A N 1
ATOM 695 C CA . GLU A 1 84 ? 5.351 -13.164 -9.039 1.00 84.75 84 GLU A CA 1
ATOM 696 C C . GLU A 1 84 ? 4.526 -12.125 -9.802 1.00 84.75 84 GLU A C 1
ATOM 698 O O . GLU A 1 84 ? 4.568 -12.111 -11.031 1.00 84.75 84 GLU A O 1
ATOM 703 N N . ALA A 1 85 ? 3.845 -11.200 -9.121 1.00 84.00 85 ALA A N 1
ATOM 704 C CA . ALA A 1 85 ? 3.079 -10.137 -9.773 1.00 84.00 85 ALA A CA 1
ATOM 705 C C . ALA A 1 85 ? 3.864 -9.311 -10.817 1.00 84.00 85 ALA A C 1
ATOM 707 O O . ALA A 1 85 ? 3.303 -9.020 -11.879 1.00 84.00 85 ALA A O 1
ATOM 708 N N . PRO A 1 86 ? 5.159 -8.976 -10.630 1.00 81.56 86 PRO A N 1
ATOM 709 C CA . PRO A 1 86 ? 5.938 -8.285 -11.658 1.00 81.56 86 PRO A CA 1
ATOM 710 C C . PRO A 1 86 ? 6.208 -9.147 -12.902 1.00 81.56 86 PRO A C 1
ATOM 712 O O . PRO A 1 86 ? 6.595 -8.615 -13.940 1.00 81.56 86 PRO A O 1
ATOM 715 N N . LYS A 1 87 ? 5.978 -10.465 -12.849 1.00 79.19 87 LYS A N 1
ATOM 716 C CA . LYS A 1 87 ? 6.096 -11.381 -13.998 1.00 79.19 87 LYS A CA 1
ATOM 717 C C . LYS A 1 87 ? 4.767 -11.602 -14.731 1.00 79.19 87 LYS A C 1
ATOM 719 O O . LYS A 1 87 ? 4.792 -12.053 -15.873 1.00 79.19 87 LYS A O 1
ATOM 724 N N . ALA A 1 88 ? 3.629 -11.270 -14.115 1.00 76.94 88 ALA A N 1
ATOM 725 C CA . ALA A 1 88 ? 2.305 -11.459 -14.710 1.00 76.94 88 ALA A CA 1
ATOM 726 C C . ALA A 1 88 ? 2.163 -10.690 -16.036 1.00 76.94 88 ALA A C 1
ATOM 728 O O . ALA A 1 88 ? 2.520 -9.516 -16.121 1.00 76.94 88 ALA A O 1
ATOM 729 N N . LYS A 1 89 ? 1.628 -11.327 -17.086 1.00 69.88 89 LYS A N 1
ATOM 730 C CA . LYS A 1 89 ? 1.571 -10.717 -18.430 1.00 69.88 89 LYS A CA 1
ATOM 731 C C . LYS A 1 89 ? 0.655 -9.494 -18.489 1.00 69.88 89 LYS A C 1
ATOM 733 O O . LYS A 1 89 ? 0.998 -8.512 -19.146 1.00 69.88 89 LYS A O 1
ATOM 738 N N . ARG A 1 90 ? -0.512 -9.542 -17.838 1.00 77.75 90 ARG A N 1
ATOM 739 C CA . ARG A 1 90 ? -1.495 -8.450 -17.863 1.00 77.75 90 ARG A CA 1
ATOM 740 C C . ARG A 1 90 ? -2.468 -8.555 -16.697 1.00 77.75 90 ARG A C 1
ATOM 742 O O . ARG A 1 90 ? -3.108 -9.585 -16.546 1.00 77.75 90 ARG A O 1
ATOM 749 N N . PHE A 1 91 ? -2.667 -7.463 -15.960 1.00 85.12 91 PHE A N 1
ATOM 750 C CA . PHE A 1 91 ? -3.778 -7.374 -15.013 1.00 85.12 91 PHE A CA 1
ATOM 751 C C . PHE A 1 91 ? -5.090 -7.064 -15.755 1.00 85.12 91 PHE A C 1
ATOM 753 O O . PHE A 1 91 ? -5.140 -6.094 -16.524 1.00 85.12 91 PHE A O 1
ATOM 760 N N . PRO A 1 92 ? -6.162 -7.851 -15.556 1.00 87.62 92 PRO A N 1
ATOM 761 C CA . PRO A 1 92 ? -7.480 -7.527 -16.087 1.00 87.62 92 PRO A CA 1
ATOM 762 C C . PRO A 1 92 ? -8.007 -6.195 -15.535 1.00 87.62 92 PRO A C 1
ATOM 764 O O . PRO A 1 92 ? -7.789 -5.867 -14.370 1.00 87.62 92 PRO A O 1
ATOM 767 N N . LYS A 1 93 ? -8.763 -5.435 -16.342 1.00 88.81 93 LYS A N 1
ATOM 768 C CA . LYS A 1 93 ? -9.335 -4.145 -15.903 1.00 88.81 93 LYS A CA 1
ATOM 769 C C . LYS A 1 93 ? -10.240 -4.298 -14.676 1.00 88.81 93 LYS A C 1
ATOM 771 O O . LYS A 1 93 ? -10.138 -3.498 -13.757 1.00 88.81 93 LYS A O 1
ATOM 776 N N . TRP A 1 94 ? -11.061 -5.351 -14.642 1.00 91.00 94 TRP A N 1
ATOM 777 C CA . TRP A 1 94 ? -11.951 -5.635 -13.514 1.00 91.00 94 TRP A CA 1
ATOM 778 C C . TRP A 1 94 ? -11.175 -5.866 -12.209 1.00 91.00 94 TRP A C 1
ATOM 780 O O . TRP A 1 94 ? -11.592 -5.388 -11.160 1.00 91.00 94 TRP A O 1
ATOM 790 N N . PHE A 1 95 ? -10.014 -6.528 -12.280 1.00 91.75 95 PHE A N 1
ATOM 791 C CA . PHE A 1 95 ? -9.148 -6.749 -11.124 1.00 91.75 95 PHE A CA 1
ATOM 792 C C . PHE A 1 95 ? -8.599 -5.421 -10.599 1.00 91.75 95 PHE A C 1
ATOM 794 O O . PHE A 1 95 ? -8.699 -5.144 -9.409 1.00 91.75 95 PHE A O 1
ATOM 801 N N . MET A 1 96 ? -8.105 -4.555 -11.490 1.00 91.88 96 MET A N 1
ATOM 802 C CA . MET A 1 96 ? -7.623 -3.224 -11.101 1.00 91.88 96 MET A CA 1
ATOM 803 C C . MET A 1 96 ? -8.737 -2.359 -10.496 1.00 91.88 96 MET A C 1
ATOM 805 O O . MET A 1 96 ? -8.501 -1.664 -9.511 1.00 91.88 96 MET A O 1
ATOM 809 N N . THR A 1 97 ? -9.962 -2.440 -11.026 1.00 92.19 97 THR A N 1
ATOM 810 C CA . THR A 1 97 ? -11.128 -1.761 -10.441 1.00 92.19 97 THR A CA 1
ATOM 811 C C . THR A 1 97 ? -11.412 -2.250 -9.023 1.00 92.19 97 THR A C 1
ATOM 813 O O . THR A 1 97 ? -11.612 -1.424 -8.138 1.00 92.19 97 THR A O 1
ATOM 816 N N . LEU A 1 98 ? -11.376 -3.561 -8.773 1.00 92.56 98 LEU A N 1
ATOM 817 C CA . LEU A 1 98 ? -11.549 -4.091 -7.418 1.00 92.56 98 LEU A CA 1
ATOM 818 C C . LEU A 1 98 ? -10.415 -3.667 -6.481 1.00 92.56 98 LEU A C 1
ATOM 820 O O . LEU A 1 98 ? -10.682 -3.241 -5.370 1.00 92.56 98 LEU A O 1
ATOM 824 N N . ILE A 1 99 ? -9.159 -3.701 -6.929 1.00 94.25 99 ILE A N 1
ATOM 825 C CA . ILE A 1 99 ? -8.018 -3.253 -6.117 1.00 94.25 99 ILE A CA 1
ATOM 826 C C . ILE A 1 99 ? -8.123 -1.764 -5.763 1.00 94.25 99 ILE A C 1
ATOM 828 O O . ILE A 1 99 ? -7.672 -1.360 -4.692 1.00 94.25 99 ILE A O 1
ATOM 832 N N . SER A 1 100 ? -8.743 -0.938 -6.613 1.00 93.62 100 SER A N 1
ATOM 833 C CA . SER A 1 100 ? -8.895 0.502 -6.360 1.00 93.62 100 SER A CA 1
ATOM 834 C C . SER A 1 100 ? -9.656 0.840 -5.075 1.00 93.62 100 SER A C 1
ATOM 836 O O . SER A 1 100 ? -9.454 1.916 -4.512 1.00 93.62 100 SER A O 1
ATOM 838 N N . THR A 1 101 ? -10.448 -0.095 -4.543 1.00 94.88 101 THR A N 1
ATOM 839 C CA . THR A 1 101 ? -11.140 0.079 -3.263 1.00 94.88 101 THR A CA 1
ATOM 840 C C . THR A 1 101 ? -10.181 0.077 -2.062 1.00 94.88 101 THR A C 1
ATOM 842 O O . THR A 1 101 ? -10.560 0.496 -0.968 1.00 94.88 101 THR A O 1
ATOM 845 N N . PHE A 1 102 ? -8.935 -0.375 -2.230 1.00 95.88 102 PHE A N 1
ATOM 846 C CA . PHE A 1 102 ? -7.852 -0.217 -1.250 1.00 95.88 102 PHE A CA 1
ATOM 847 C C . PHE A 1 102 ? -7.074 1.093 -1.401 1.00 95.88 102 PHE A C 1
ATOM 849 O O . PHE A 1 102 ? -6.221 1.398 -0.570 1.00 95.88 102 PHE A O 1
ATOM 856 N N . GLY A 1 103 ? -7.358 1.884 -2.437 1.00 94.62 103 GLY A N 1
ATOM 857 C CA . GLY A 1 103 ? -6.753 3.196 -2.609 1.00 94.62 103 GLY A CA 1
ATOM 858 C C . GLY A 1 103 ? -7.178 4.158 -1.499 1.00 94.62 103 GLY A C 1
ATOM 859 O O . GLY A 1 103 ? -8.334 4.160 -1.070 1.00 94.62 103 GLY A O 1
ATOM 860 N N . LEU A 1 104 ? -6.257 5.029 -1.080 1.00 92.94 104 LEU A N 1
ATOM 861 C CA . LEU A 1 104 ? -6.476 5.989 0.009 1.00 92.94 104 LEU A CA 1
ATOM 862 C C . LEU A 1 104 ? -7.742 6.837 -0.197 1.00 92.94 104 LEU A C 1
ATOM 864 O O . LEU A 1 104 ? -8.499 7.048 0.743 1.00 92.94 104 LEU A O 1
ATOM 868 N N . GLY A 1 105 ? -8.026 7.264 -1.432 1.00 94.75 105 GLY A N 1
ATOM 869 C CA . GLY A 1 105 ? -9.249 8.012 -1.744 1.00 94.75 105 GLY A CA 1
ATOM 870 C C . GLY A 1 105 ? -10.537 7.234 -1.437 1.00 94.75 105 GLY A C 1
ATOM 871 O O . GLY A 1 105 ? -11.475 7.799 -0.879 1.00 94.75 105 GLY A O 1
ATOM 872 N N . PHE A 1 106 ? -10.576 5.931 -1.731 1.00 95.31 106 PHE A N 1
ATOM 873 C CA . PHE A 1 106 ? -11.739 5.089 -1.436 1.00 95.31 106 PHE A CA 1
ATOM 874 C C . PHE A 1 106 ? -11.842 4.762 0.057 1.00 95.31 106 PHE A C 1
ATOM 876 O O . PHE A 1 106 ? -12.934 4.778 0.620 1.00 95.31 106 PHE A O 1
ATOM 883 N N . GLN A 1 107 ? -10.708 4.535 0.728 1.00 95.50 107 GLN A N 1
ATOM 884 C CA . GLN A 1 107 ? -10.671 4.364 2.182 1.00 95.50 107 GLN A CA 1
ATOM 885 C C . GLN A 1 107 ? -11.223 5.609 2.894 1.00 95.50 107 GLN A C 1
ATOM 887 O O . GLN A 1 107 ? -12.076 5.486 3.773 1.00 95.50 107 GLN A O 1
ATOM 892 N N . LEU A 1 108 ? -10.810 6.810 2.472 1.00 95.69 108 LEU A N 1
ATOM 893 C CA . LEU A 1 108 ? -11.358 8.066 2.986 1.00 95.69 108 LEU A CA 1
ATOM 8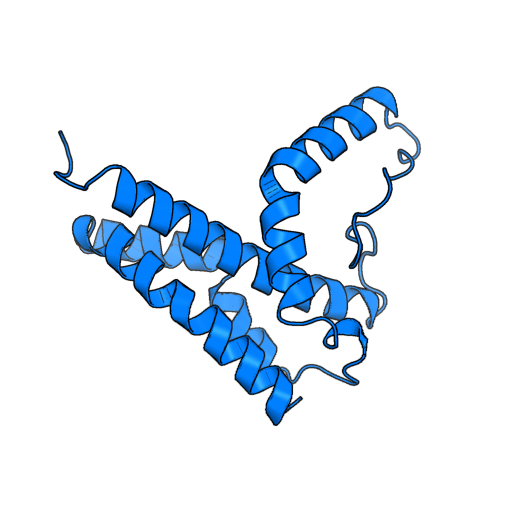94 C C . LEU A 1 108 ? -12.852 8.203 2.683 1.00 95.69 108 LEU A C 1
ATOM 896 O O . LEU A 1 108 ? -13.598 8.595 3.573 1.00 95.69 108 LEU A O 1
ATOM 900 N N . LEU A 1 109 ? -13.309 7.823 1.485 1.00 96.50 109 LEU A N 1
ATOM 901 C CA . LEU A 1 109 ? -14.735 7.823 1.143 1.00 96.50 109 LEU A CA 1
ATOM 902 C C . LEU A 1 109 ? -15.552 6.929 2.089 1.00 96.50 109 LEU A C 1
ATOM 904 O O . LEU A 1 109 ? -16.596 7.358 2.579 1.00 96.50 109 LEU A O 1
ATOM 908 N N . ILE A 1 110 ? -15.071 5.718 2.387 1.00 95.44 110 ILE A N 1
ATOM 909 C CA . ILE A 1 110 ? -15.719 4.811 3.346 1.00 95.44 110 ILE A CA 1
ATOM 910 C C . ILE A 1 110 ? -15.766 5.449 4.737 1.00 95.44 110 ILE A C 1
ATOM 912 O O . ILE A 1 110 ? -16.816 5.442 5.380 1.00 95.44 110 ILE A O 1
ATOM 916 N N . ILE A 1 111 ? -14.651 6.027 5.198 1.00 95.25 111 ILE A N 1
ATOM 917 C CA . ILE A 1 111 ? -14.585 6.717 6.495 1.00 95.25 111 ILE A CA 1
ATOM 918 C C . ILE A 1 111 ? -15.606 7.857 6.533 1.00 95.25 111 ILE A C 1
ATOM 920 O O . ILE A 1 111 ? -16.399 7.938 7.469 1.00 95.25 111 ILE A O 1
ATOM 924 N N . SER A 1 112 ? -15.633 8.707 5.507 1.00 96.50 112 SER A N 1
ATOM 925 C CA . SER A 1 112 ? -16.575 9.821 5.396 1.00 96.50 112 SER A CA 1
ATOM 926 C C . SER A 1 112 ? -18.027 9.347 5.404 1.00 96.50 112 SER A C 1
ATOM 928 O O . SER A 1 112 ? -18.841 9.917 6.128 1.00 96.50 112 SER A O 1
ATOM 930 N N . LEU A 1 113 ? -18.357 8.284 4.667 1.00 96.75 113 LEU A N 1
ATOM 931 C CA . LEU A 1 113 ? -19.707 7.722 4.634 1.00 96.75 113 LEU A CA 1
ATOM 932 C C . LEU A 1 113 ? -20.135 7.200 6.012 1.00 96.75 113 LEU A C 1
ATOM 934 O O . LEU A 1 113 ? -21.223 7.527 6.486 1.00 96.75 113 LEU A O 1
ATOM 938 N N . LEU A 1 114 ? -19.266 6.447 6.690 1.00 95.00 114 LEU A N 1
ATOM 939 C CA . LEU A 1 114 ? -19.534 5.945 8.040 1.00 95.00 114 LEU A CA 1
ATOM 940 C C . LEU A 1 114 ? -19.709 7.088 9.048 1.00 95.00 114 LEU A C 1
ATOM 942 O O . LEU A 1 114 ? -20.565 6.999 9.926 1.00 95.00 114 LEU A O 1
ATOM 946 N N . LEU A 1 115 ? -18.954 8.181 8.910 1.00 94.94 115 LEU A N 1
ATOM 947 C CA . LEU A 1 115 ? -19.113 9.366 9.755 1.00 94.94 115 LEU A CA 1
ATOM 948 C C . LEU A 1 115 ? -20.453 10.077 9.516 1.00 94.94 115 LEU A C 1
ATOM 950 O O . LEU A 1 115 ? -21.139 10.398 10.487 1.00 94.94 115 LEU A O 1
ATOM 954 N N . VAL A 1 116 ? -20.859 10.278 8.256 1.00 97.00 116 VAL A N 1
ATOM 955 C CA . VAL A 1 116 ? -22.145 10.918 7.902 1.00 97.00 116 VAL A CA 1
ATOM 956 C C . VAL A 1 116 ? -23.334 10.090 8.395 1.00 97.00 116 VAL A C 1
ATOM 958 O O . VAL A 1 116 ? -24.292 10.643 8.932 1.00 97.00 116 VAL A O 1
ATOM 961 N N . LEU A 1 117 ? -23.245 8.761 8.303 1.00 96.12 117 LEU A N 1
ATOM 962 C CA . LEU A 1 117 ? -24.262 7.829 8.806 1.00 96.12 117 LEU A CA 1
ATOM 963 C C . LEU A 1 117 ? -24.234 7.650 10.335 1.00 96.12 117 LEU A C 1
ATOM 965 O O . LEU A 1 117 ? -24.996 6.849 10.871 1.00 96.12 117 LEU A O 1
ATOM 969 N N . ARG A 1 118 ? -23.369 8.381 11.054 1.00 93.56 118 ARG A N 1
ATOM 970 C CA . ARG A 1 118 ? -23.142 8.264 12.509 1.00 93.56 118 ARG A CA 1
ATOM 971 C C . ARG A 1 118 ? -22.660 6.877 12.967 1.00 93.56 118 ARG A C 1
ATOM 973 O O . ARG A 1 118 ? -22.720 6.563 14.152 1.00 93.56 118 ARG A O 1
ATOM 980 N N . LEU A 1 119 ? -22.089 6.080 12.067 1.00 92.56 119 LEU A N 1
ATOM 981 C CA . LEU A 1 119 ? -21.538 4.740 12.306 1.00 92.56 119 LEU A CA 1
ATOM 982 C C . LEU A 1 119 ? -20.036 4.776 12.646 1.00 92.56 119 LEU A C 1
ATOM 984 O O . LEU A 1 119 ? -19.272 3.900 12.244 1.00 92.56 119 LEU A O 1
ATOM 988 N N . LYS A 1 120 ? -19.587 5.782 13.408 1.00 89.50 120 LYS A N 1
ATOM 989 C CA . LYS A 1 120 ? -18.160 5.970 13.742 1.00 89.50 120 LYS A CA 1
ATOM 990 C C . LYS A 1 120 ? -17.519 4.750 14.425 1.00 89.50 120 LYS A C 1
ATOM 992 O O . LYS A 1 120 ? -16.336 4.491 14.237 1.00 89.50 120 LYS A O 1
ATOM 997 N N . GLU A 1 121 ? -18.300 3.990 15.191 1.00 89.62 121 GLU A N 1
ATOM 998 C CA . GLU A 1 121 ? -17.839 2.804 15.926 1.00 89.62 121 GLU A CA 1
ATOM 999 C C . GLU A 1 121 ? -17.514 1.624 15.001 1.00 89.62 121 GLU A C 1
ATOM 1001 O O . GLU A 1 121 ? -16.701 0.772 15.352 1.00 89.62 121 GLU A O 1
ATOM 1006 N N . TRP A 1 122 ? -18.083 1.614 13.791 1.00 91.75 122 TRP A N 1
ATOM 1007 C CA . TRP A 1 122 ? -17.865 0.570 12.792 1.00 91.75 122 TRP A CA 1
ATOM 1008 C C . TRP A 1 122 ? -16.609 0.778 11.950 1.00 91.75 122 TRP A C 1
ATOM 1010 O O . TRP A 1 122 ? -16.164 -0.170 11.312 1.00 91.75 122 TRP A O 1
ATOM 1020 N N . ILE A 1 123 ? -15.996 1.967 11.975 1.00 93.44 123 ILE A N 1
ATOM 1021 C CA . ILE A 1 123 ? -14.818 2.285 11.152 1.00 93.44 123 ILE A CA 1
ATOM 1022 C C . ILE A 1 123 ? -13.676 1.299 11.436 1.00 93.44 123 ILE A C 1
ATOM 1024 O O . ILE A 1 123 ? -13.158 0.663 10.522 1.00 93.44 123 ILE A O 1
ATOM 1028 N N . ILE A 1 124 ? -13.307 1.135 12.707 1.00 93.31 124 ILE A N 1
ATOM 1029 C CA . ILE A 1 124 ? -12.188 0.268 13.106 1.00 93.31 124 ILE A CA 1
ATOM 1030 C C . ILE A 1 124 ? -12.480 -1.211 12.782 1.00 93.31 124 ILE A C 1
ATOM 1032 O O . ILE A 1 124 ? -11.680 -1.811 12.060 1.00 93.31 124 ILE A O 1
ATOM 1036 N N . PRO A 1 125 ? -13.609 -1.808 13.227 1.00 93.56 125 PRO A N 1
ATOM 1037 C CA . PRO A 1 125 ? -13.964 -3.182 12.864 1.00 93.56 125 PRO A CA 1
ATOM 1038 C C . PRO A 1 125 ? -14.017 -3.419 11.352 1.00 93.56 125 PRO A C 1
ATOM 1040 O O . PRO A 1 125 ? -13.537 -4.451 10.880 1.00 93.56 125 PRO A O 1
ATOM 1043 N N . PHE A 1 126 ? -14.547 -2.455 10.591 1.00 94.88 126 PHE A N 1
ATOM 1044 C CA . PHE A 1 126 ? -14.623 -2.537 9.138 1.00 94.88 126 PHE A CA 1
ATOM 1045 C C . PHE A 1 126 ? -13.233 -2.684 8.519 1.00 94.88 126 PHE A C 1
ATOM 1047 O O . PHE A 1 126 ? -13.003 -3.645 7.794 1.00 94.88 126 PHE A O 1
ATOM 1054 N N . PHE A 1 127 ? -12.279 -1.798 8.830 1.00 95.62 127 PHE A N 1
ATOM 1055 C CA . PHE A 1 127 ? -10.943 -1.860 8.223 1.00 95.62 127 PHE A CA 1
ATOM 1056 C C . PHE A 1 127 ? -10.131 -3.085 8.652 1.00 95.62 127 PHE A C 1
ATOM 1058 O O . PHE A 1 127 ? -9.343 -3.602 7.856 1.00 95.62 127 PHE A O 1
ATOM 1065 N N . ILE A 1 128 ? -10.352 -3.598 9.865 1.00 95.25 128 ILE A N 1
ATOM 1066 C CA . ILE A 1 128 ? -9.771 -4.877 10.295 1.00 95.25 128 ILE A CA 1
ATOM 1067 C C . ILE A 1 128 ? -10.298 -6.009 9.407 1.00 95.25 128 ILE A C 1
ATOM 1069 O O . ILE A 1 128 ? -9.504 -6.713 8.785 1.00 95.25 128 ILE A O 1
ATOM 1073 N N . GLY A 1 129 ? -11.622 -6.153 9.285 1.00 95.25 129 GLY A N 1
ATOM 1074 C CA . GLY A 1 129 ? -12.232 -7.191 8.447 1.00 95.25 129 GLY A CA 1
ATOM 1075 C C . GLY A 1 129 ? -11.873 -7.042 6.968 1.00 95.25 129 GLY A C 1
ATOM 1076 O O . GLY A 1 129 ? -11.547 -8.016 6.294 1.00 95.25 129 GLY A O 1
ATOM 1077 N N . TYR A 1 130 ? -11.834 -5.807 6.478 1.00 95.19 130 TYR A N 1
ATOM 1078 C CA . TYR A 1 130 ? -11.492 -5.474 5.100 1.00 95.19 130 TYR A CA 1
ATOM 1079 C C . TYR A 1 130 ? -10.058 -5.877 4.725 1.00 95.19 130 TYR A C 1
ATOM 1081 O O . TYR A 1 130 ? -9.793 -6.232 3.579 1.00 95.19 130 TYR A O 1
ATOM 1089 N N . THR A 1 131 ? -9.146 -5.942 5.701 1.00 94.94 131 THR A N 1
ATOM 1090 C CA . THR A 1 131 ? -7.771 -6.427 5.496 1.00 94.94 131 THR A CA 1
ATOM 1091 C C . THR A 1 131 ? -7.732 -7.889 5.053 1.00 94.94 131 THR A C 1
ATOM 1093 O O . THR A 1 131 ? -6.830 -8.271 4.313 1.00 94.94 131 THR A O 1
ATOM 1096 N N . LEU A 1 132 ? -8.724 -8.711 5.412 1.00 94.38 132 LEU A N 1
ATOM 1097 C CA . LEU A 1 132 ? -8.794 -10.102 4.946 1.00 94.38 132 LEU A CA 1
ATOM 1098 C C . LEU A 1 132 ? -8.890 -10.194 3.415 1.00 94.38 132 LEU A C 1
ATOM 1100 O O . LEU A 1 132 ? -8.369 -11.140 2.822 1.00 94.38 132 LEU A O 1
ATOM 1104 N N . LEU A 1 133 ? -9.477 -9.186 2.759 1.00 94.69 133 LEU A N 1
ATOM 1105 C CA . LEU A 1 133 ? -9.567 -9.142 1.300 1.00 94.69 133 LEU A CA 1
ATOM 1106 C C . LEU A 1 133 ? -8.201 -8.985 0.618 1.00 94.69 133 LEU A C 1
ATOM 1108 O O . LEU A 1 133 ? -8.079 -9.351 -0.547 1.00 94.69 133 LEU A O 1
ATOM 1112 N N . VAL A 1 134 ? -7.157 -8.524 1.321 1.00 94.12 134 VAL A N 1
ATOM 1113 C CA . VAL A 1 134 ? -5.779 -8.506 0.791 1.00 94.12 134 VAL A CA 1
ATOM 1114 C C . VAL A 1 134 ? -5.369 -9.914 0.364 1.00 94.12 134 VAL A C 1
ATOM 1116 O O . VAL A 1 134 ? -4.908 -10.115 -0.759 1.00 94.12 134 VAL A O 1
ATOM 1119 N N . PHE A 1 135 ? -5.610 -10.908 1.220 1.00 93.56 135 PHE A N 1
ATOM 1120 C CA . PHE A 1 135 ? -5.291 -12.303 0.919 1.00 93.56 135 PHE A CA 1
ATOM 1121 C C . PHE A 1 135 ? -6.162 -12.856 -0.212 1.00 93.56 135 PHE A C 1
ATOM 1123 O O . PHE A 1 135 ? -5.654 -13.566 -1.081 1.00 93.56 135 PHE A O 1
ATOM 1130 N N . VAL A 1 136 ? -7.447 -12.484 -0.244 1.00 93.44 136 VAL A N 1
ATOM 1131 C CA . VAL A 1 136 ? -8.382 -12.883 -1.308 1.00 93.44 136 VAL A CA 1
ATOM 1132 C C . VAL A 1 136 ? -7.922 -12.354 -2.665 1.00 93.44 136 VAL A C 1
ATOM 1134 O O . VAL A 1 136 ? -7.852 -13.120 -3.622 1.00 93.44 136 VAL A O 1
ATOM 1137 N N . PHE A 1 137 ? -7.547 -11.079 -2.770 1.00 93.12 137 PHE A N 1
ATOM 1138 C CA . PHE A 1 137 ? -7.093 -10.510 -4.039 1.00 93.12 137 PHE A CA 1
ATOM 1139 C C . PHE A 1 137 ? -5.756 -11.078 -4.505 1.00 93.12 137 PHE A C 1
ATOM 1141 O O . PHE A 1 137 ? -5.603 -11.361 -5.694 1.00 93.12 137 PHE A O 1
ATOM 1148 N N . ILE A 1 138 ? -4.816 -11.312 -3.586 1.00 92.06 138 ILE A N 1
ATOM 1149 C CA . ILE A 1 138 ? -3.557 -11.993 -3.912 1.00 92.06 138 ILE A CA 1
ATOM 1150 C C . ILE A 1 138 ? -3.847 -13.398 -4.449 1.00 92.06 138 ILE A C 1
ATOM 1152 O O . ILE A 1 138 ? -3.245 -13.805 -5.442 1.00 92.06 138 ILE A O 1
ATOM 1156 N N . PHE A 1 139 ? -4.777 -14.132 -3.831 1.00 91.50 139 PHE A N 1
ATOM 1157 C CA . PHE A 1 139 ? -5.184 -15.459 -4.290 1.00 91.50 139 PHE A CA 1
ATOM 1158 C C . PHE A 1 139 ? -5.847 -15.419 -5.670 1.00 91.50 139 PHE A C 1
ATOM 1160 O O . PHE A 1 139 ? -5.439 -16.165 -6.557 1.00 91.50 139 PHE A O 1
ATOM 1167 N N . ILE A 1 140 ? -6.806 -14.511 -5.883 1.00 89.44 140 ILE A N 1
ATOM 1168 C CA . ILE A 1 140 ? -7.448 -14.303 -7.188 1.00 89.44 140 ILE A CA 1
ATOM 1169 C C . ILE A 1 140 ? -6.386 -14.055 -8.257 1.00 89.44 140 ILE A C 1
ATOM 1171 O O . ILE A 1 140 ? -6.420 -14.670 -9.319 1.00 89.44 140 ILE A O 1
ATOM 1175 N N . ARG A 1 141 ? -5.404 -13.202 -7.964 1.00 91.00 141 ARG A N 1
ATOM 1176 C CA . ARG A 1 141 ? -4.306 -12.927 -8.883 1.00 91.00 141 ARG A CA 1
ATOM 1177 C C . ARG A 1 141 ? -3.466 -14.184 -9.140 1.00 91.00 141 ARG A C 1
ATOM 1179 O O . ARG A 1 141 ? -3.209 -14.462 -10.294 1.00 91.00 141 ARG A O 1
ATOM 1186 N N . LYS A 1 142 ? -3.108 -14.995 -8.132 1.00 88.00 142 LYS A N 1
ATOM 1187 C CA . LYS A 1 142 ? -2.364 -16.266 -8.345 1.00 88.00 142 LYS A CA 1
ATOM 1188 C C . LYS A 1 142 ? -3.091 -17.263 -9.244 1.00 88.00 142 LYS A C 1
ATOM 1190 O O . LYS A 1 142 ? -2.434 -17.999 -9.968 1.00 88.00 142 LYS A O 1
ATOM 1195 N N . VAL A 1 143 ? -4.415 -17.342 -9.134 1.00 86.69 143 VAL A N 1
ATOM 1196 C CA . VAL A 1 143 ? -5.210 -18.378 -9.810 1.00 86.69 143 VAL A CA 1
ATOM 1197 C C . VAL A 1 143 ? -5.664 -17.940 -11.200 1.00 86.69 143 VAL A C 1
ATOM 1199 O O . VAL A 1 143 ? -5.699 -18.758 -12.114 1.00 86.69 143 VAL A O 1
ATOM 1202 N N . PHE A 1 144 ? -6.024 -16.667 -11.363 1.00 79.06 144 PHE A N 1
ATOM 1203 C CA . PHE A 1 144 ? -6.706 -16.176 -12.561 1.00 79.06 144 PHE A CA 1
ATOM 1204 C C . PHE A 1 144 ? -5.868 -15.220 -13.428 1.00 79.06 144 PHE A C 1
ATOM 1206 O O . PHE A 1 144 ? -6.340 -14.857 -14.508 1.00 79.06 144 PHE A O 1
ATOM 1213 N N . VAL A 1 145 ? -4.679 -14.776 -12.984 1.00 75.12 145 VAL A N 1
ATOM 1214 C CA . VAL A 1 145 ? -3.872 -13.727 -13.653 1.00 75.12 145 VAL A CA 1
ATOM 1215 C C . VAL A 1 145 ? -2.403 -14.112 -13.815 1.00 75.12 145 VAL A C 1
ATOM 1217 O O . VAL A 1 145 ? -1.925 -14.054 -14.971 1.00 75.12 145 VAL A O 1
#

pLDDT: mean 87.37, std 10.23, range [48.5, 97.0]

Foldseek 3Di:
DVDPDDPVLVVLLVVLLLLLQLLLVLLVQLVCVVVVHDNPDPNDLPDQDDDDVPDDSVVSVVVSVVCCVPNVVSSVVSCVLAVCSSVDPDDDPVLNVVSCCSHPVNLVVVCVVCVVVVVNVCNSVVSSVVSVVSNVSSVCVVPPD